Protein AF-A0A3D4D9L3-F1 (afdb_monomer_lite)

Structure (mmCIF, N/CA/C/O backbone):
data_AF-A0A3D4D9L3-F1
#
_entry.id   AF-A0A3D4D9L3-F1
#
loop_
_atom_site.group_PDB
_atom_site.id
_atom_site.type_symbol
_atom_site.label_atom_id
_atom_site.label_alt_id
_atom_site.label_comp_id
_atom_site.label_asym_id
_atom_site.label_entity_id
_atom_site.label_seq_id
_atom_site.pdbx_PDB_ins_code
_atom_site.Cartn_x
_atom_site.Cartn_y
_atom_site.Cartn_z
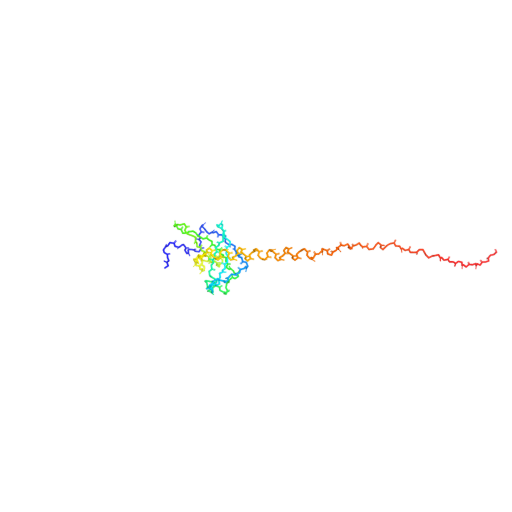_atom_site.occupancy
_atom_site.B_iso_or_equiv
_atom_site.auth_seq_id
_atom_site.auth_comp_id
_atom_site.auth_asym_id
_atom_site.auth_atom_id
_atom_site.pdbx_PDB_model_num
ATOM 1 N N . MET A 1 1 ? 1.199 2.326 -21.336 1.00 61.12 1 MET A N 1
ATOM 2 C CA . MET A 1 1 ? 1.773 2.372 -19.973 1.00 61.12 1 MET A CA 1
ATOM 3 C C . MET A 1 1 ? 2.193 3.814 -19.703 1.00 61.12 1 MET A C 1
ATOM 5 O O . MET A 1 1 ? 2.593 4.447 -20.673 1.00 61.12 1 MET A O 1
ATOM 9 N N . PRO A 1 2 ? 2.052 4.376 -18.490 1.00 70.88 2 PRO A N 1
ATOM 10 C CA . PRO A 1 2 ? 2.445 5.765 -18.248 1.00 70.88 2 PRO A CA 1
ATOM 11 C C . PRO A 1 2 ? 3.942 5.957 -18.524 1.00 70.88 2 PRO A C 1
ATOM 13 O O . PRO A 1 2 ? 4.756 5.211 -17.988 1.00 70.88 2 PRO A O 1
ATOM 16 N N . GLU A 1 3 ? 4.303 6.945 -19.345 1.00 73.69 3 GLU A N 1
ATOM 17 C CA . GLU A 1 3 ? 5.682 7.140 -19.840 1.00 73.69 3 GLU A CA 1
ATOM 18 C C . GLU A 1 3 ? 6.700 7.486 -18.740 1.00 73.69 3 GLU A C 1
ATOM 20 O O . GLU A 1 3 ? 7.902 7.374 -18.940 1.00 73.69 3 GLU A O 1
ATOM 25 N N . HIS A 1 4 ? 6.226 7.897 -17.564 1.00 82.50 4 HIS A N 1
ATOM 26 C CA . HIS A 1 4 ? 7.054 8.367 -16.453 1.00 82.50 4 HIS A CA 1
ATOM 27 C C . HIS A 1 4 ? 7.333 7.299 -15.381 1.00 82.50 4 HIS A C 1
ATOM 29 O O . HIS A 1 4 ? 7.984 7.600 -14.378 1.00 82.50 4 HIS A O 1
ATOM 35 N N . LEU A 1 5 ? 6.826 6.073 -15.551 1.00 88.69 5 LEU A N 1
ATOM 36 C CA . LEU A 1 5 ? 7.046 4.973 -14.609 1.00 88.69 5 LEU A CA 1
ATOM 37 C C . LEU A 1 5 ? 8.195 4.084 -15.084 1.00 88.69 5 LEU A C 1
ATOM 39 O O . LEU A 1 5 ? 8.175 3.584 -16.207 1.00 88.69 5 LEU A O 1
ATOM 43 N N . ASN A 1 6 ? 9.168 3.847 -14.202 1.00 89.25 6 ASN A N 1
ATOM 44 C CA . ASN A 1 6 ? 10.215 2.863 -14.451 1.00 89.25 6 ASN A CA 1
ATOM 45 C C . ASN A 1 6 ? 9.670 1.461 -14.132 1.00 89.25 6 ASN A C 1
ATOM 47 O O . ASN A 1 6 ? 9.357 1.163 -12.976 1.00 89.25 6 ASN A O 1
ATOM 51 N N . VAL A 1 7 ? 9.591 0.606 -15.153 1.00 89.50 7 VAL A N 1
ATOM 52 C CA . VAL A 1 7 ? 9.143 -0.796 -15.054 1.00 89.50 7 VAL A CA 1
ATOM 53 C C . VAL A 1 7 ? 10.263 -1.813 -15.204 1.00 89.50 7 VAL A C 1
ATOM 55 O O . VAL A 1 7 ? 9.999 -3.007 -15.252 1.00 89.50 7 VAL A O 1
ATOM 58 N N . GLU A 1 8 ? 11.511 -1.360 -15.257 1.00 92.50 8 GLU A N 1
ATOM 59 C CA . GLU A 1 8 ? 12.664 -2.246 -15.296 1.00 92.50 8 GLU A CA 1
ATOM 60 C C . GLU A 1 8 ? 12.712 -3.118 -14.036 1.00 92.50 8 GLU A C 1
ATOM 62 O O . GLU A 1 8 ? 12.367 -2.691 -12.921 1.00 92.50 8 GLU A O 1
ATOM 67 N N . ASP A 1 9 ? 13.169 -4.353 -14.219 1.00 94.50 9 ASP A N 1
ATOM 68 C CA . ASP A 1 9 ? 13.370 -5.333 -13.152 1.00 94.50 9 ASP A CA 1
ATOM 69 C C . ASP A 1 9 ? 14.376 -4.836 -12.111 1.00 94.50 9 ASP A C 1
ATOM 71 O O . ASP A 1 9 ? 14.201 -5.036 -10.911 1.00 94.50 9 ASP A O 1
ATOM 75 N N . VAL A 1 10 ? 15.387 -4.080 -12.541 1.00 90.25 10 VAL A N 1
ATOM 76 C CA . VAL A 1 10 ? 16.417 -3.511 -11.669 1.00 90.25 10 VAL A CA 1
ATOM 77 C C . VAL A 1 10 ? 16.345 -1.993 -11.730 1.00 90.25 10 VAL A C 1
ATOM 79 O O . VAL A 1 10 ? 16.542 -1.411 -12.789 1.00 90.25 10 VAL A O 1
ATOM 82 N N . ALA A 1 11 ? 16.113 -1.338 -10.591 1.00 90.81 11 ALA A N 1
ATOM 83 C CA . ALA A 1 11 ? 16.217 0.112 -10.491 1.00 90.81 11 ALA A CA 1
ATOM 84 C C . ALA A 1 11 ? 17.075 0.504 -9.289 1.00 90.81 11 ALA A C 1
ATOM 86 O O . ALA A 1 11 ? 16.824 0.090 -8.160 1.00 90.81 11 ALA A O 1
ATOM 87 N N . ALA A 1 12 ? 18.056 1.380 -9.511 1.00 88.25 12 ALA A N 1
ATOM 88 C CA . ALA A 1 12 ? 18.922 1.885 -8.442 1.00 88.25 12 ALA A CA 1
ATOM 89 C C . ALA A 1 12 ? 18.155 2.661 -7.350 1.00 88.25 12 ALA A C 1
ATOM 91 O O . ALA A 1 12 ? 18.660 2.843 -6.246 1.00 88.25 12 ALA A O 1
ATOM 92 N N . CYS A 1 13 ? 16.942 3.130 -7.656 1.00 89.06 13 CYS A N 1
ATOM 93 C CA . CYS A 1 13 ? 16.082 3.858 -6.729 1.00 89.06 13 CYS A CA 1
ATOM 94 C C . CYS A 1 13 ? 15.115 2.966 -5.933 1.00 89.06 13 CYS A C 1
ATOM 96 O O . CYS A 1 13 ? 14.267 3.512 -5.227 1.00 89.06 13 CYS A O 1
ATOM 98 N N . ASP A 1 14 ? 15.225 1.637 -6.036 1.00 94.44 14 ASP A N 1
ATOM 99 C CA . ASP A 1 14 ? 14.402 0.701 -5.270 1.00 94.44 14 ASP A CA 1
ATOM 100 C C . ASP A 1 14 ? 14.644 0.853 -3.764 1.00 94.44 14 ASP A C 1
ATOM 102 O O . ASP A 1 14 ? 15.736 0.603 -3.252 1.00 94.44 14 ASP A O 1
ATOM 106 N N . LYS A 1 15 ? 13.596 1.239 -3.034 1.00 95.75 15 LYS A N 1
ATOM 107 C CA . LYS A 1 15 ? 13.613 1.329 -1.571 1.00 95.75 15 LYS A CA 1
ATOM 108 C C . LYS A 1 15 ? 12.699 0.259 -1.005 1.00 95.75 15 LYS A C 1
ATOM 110 O O . LYS A 1 15 ? 11.503 0.304 -1.258 1.00 95.75 15 LYS A O 1
ATOM 115 N N . LEU A 1 16 ? 13.240 -0.697 -0.253 1.00 95.75 16 LEU A N 1
ATOM 116 C CA . LEU A 1 16 ? 12.435 -1.772 0.332 1.00 95.75 16 LEU A CA 1
ATOM 117 C C . LEU A 1 16 ? 11.346 -1.201 1.252 1.00 95.75 16 LEU A C 1
ATOM 119 O O . LEU A 1 16 ? 11.607 -0.332 2.086 1.00 95.75 16 LEU A O 1
ATOM 123 N N . VAL A 1 17 ? 10.138 -1.728 1.111 1.00 96.94 17 VAL A N 1
ATOM 124 C CA . VAL A 1 17 ? 8.947 -1.335 1.861 1.00 96.94 17 VAL A CA 1
ATOM 125 C C . VAL A 1 17 ? 8.531 -2.492 2.755 1.00 96.94 17 VAL A C 1
ATOM 127 O O . VAL A 1 17 ? 8.576 -3.650 2.346 1.00 96.94 17 VAL A O 1
ATOM 130 N N . ARG A 1 18 ? 8.129 -2.186 3.991 1.00 95.94 18 ARG A N 1
ATOM 131 C CA . ARG A 1 18 ? 7.637 -3.208 4.924 1.00 95.94 18 ARG A CA 1
ATOM 132 C C . ARG A 1 18 ? 6.123 -3.241 4.936 1.00 95.94 18 ARG A C 1
ATOM 134 O O . ARG A 1 18 ? 5.469 -2.203 4.876 1.00 95.94 18 ARG A O 1
ATOM 141 N N . GLU A 1 19 ? 5.573 -4.430 5.070 1.00 94.44 19 GLU A N 1
ATOM 142 C CA . GLU A 1 19 ? 4.135 -4.627 5.169 1.00 94.44 19 GLU A CA 1
ATOM 143 C C . GLU A 1 19 ? 3.667 -4.514 6.617 1.00 94.44 19 GLU A C 1
ATOM 145 O O . GLU A 1 19 ? 4.396 -4.841 7.554 1.00 94.44 19 GLU A O 1
ATOM 150 N N . TYR A 1 20 ? 2.434 -4.045 6.788 1.00 94.25 20 TYR A N 1
ATOM 151 C CA . TYR A 1 20 ? 1.693 -4.258 8.023 1.00 94.25 20 TYR A CA 1
ATOM 152 C C . TYR A 1 20 ? 0.874 -5.542 7.893 1.00 94.25 20 TYR A C 1
ATOM 154 O O . TYR A 1 20 ? 0.343 -5.840 6.823 1.00 94.25 20 TYR A O 1
ATOM 162 N N . GLU A 1 21 ? 0.720 -6.265 9.000 1.00 91.81 21 GLU A N 1
ATOM 163 C CA . GLU A 1 21 ? -0.177 -7.425 9.077 1.00 91.81 21 GLU A CA 1
ATOM 164 C C . GLU A 1 21 ? -1.652 -7.001 8.971 1.00 91.81 21 GLU A C 1
ATOM 166 O O . GLU A 1 21 ? -2.497 -7.724 8.444 1.00 91.81 21 GLU A O 1
ATOM 171 N N . THR A 1 22 ? -1.971 -5.790 9.435 1.00 92.50 22 THR A N 1
ATOM 172 C CA . THR A 1 22 ? -3.327 -5.244 9.410 1.00 92.50 22 THR A CA 1
ATOM 173 C C . THR A 1 22 ? -3.754 -4.851 7.998 1.00 92.50 22 THR A C 1
ATOM 175 O O . THR A 1 22 ? -3.006 -4.221 7.253 1.00 92.50 22 THR A O 1
ATOM 178 N N . THR A 1 23 ? -5.014 -5.121 7.658 1.00 94.12 23 THR A N 1
ATOM 179 C CA . THR A 1 23 ? -5.681 -4.541 6.483 1.00 94.12 23 THR A CA 1
ATOM 180 C C . THR A 1 23 ? -6.927 -3.781 6.913 1.00 94.12 23 THR A C 1
ATOM 182 O O . THR A 1 23 ? -7.555 -4.118 7.915 1.00 94.12 23 THR A O 1
ATOM 185 N N . PHE A 1 24 ? -7.283 -2.746 6.157 1.00 95.00 24 PHE A N 1
ATOM 186 C CA . PHE A 1 24 ? -8.422 -1.881 6.452 1.00 95.00 24 PHE A CA 1
ATOM 187 C C . PHE A 1 24 ? -9.460 -1.970 5.342 1.00 95.00 24 PHE A C 1
ATOM 189 O O . PHE A 1 24 ? -9.115 -2.152 4.176 1.00 95.00 24 PHE A O 1
ATOM 196 N N . ILE A 1 25 ? -10.733 -1.813 5.688 1.00 94.56 25 ILE A N 1
ATOM 197 C CA . ILE A 1 25 ? -11.805 -1.638 4.710 1.00 94.56 25 ILE A CA 1
ATOM 198 C C . ILE A 1 25 ? -12.325 -0.214 4.863 1.00 94.56 25 ILE A C 1
ATOM 200 O O . ILE A 1 25 ? -12.808 0.152 5.929 1.00 94.56 25 ILE A O 1
ATOM 204 N N . ASN A 1 26 ? -12.228 0.584 3.803 1.00 90.75 26 ASN A N 1
ATOM 205 C CA . ASN A 1 26 ? -12.725 1.957 3.777 1.00 90.75 26 ASN A CA 1
ATOM 206 C C . ASN A 1 26 ? -13.553 2.181 2.510 1.00 90.75 26 ASN A C 1
ATOM 208 O O . ASN A 1 26 ? -13.062 1.956 1.404 1.00 90.75 26 ASN A O 1
ATOM 212 N N . GLY A 1 27 ? -14.818 2.580 2.662 1.00 88.38 27 GLY A N 1
ATOM 213 C CA . GLY A 1 27 ? -15.724 2.784 1.526 1.00 88.38 27 GLY A CA 1
ATOM 214 C C . GLY A 1 27 ? -15.881 1.542 0.637 1.00 88.38 27 GLY A C 1
ATOM 215 O O . GLY A 1 27 ? -15.994 1.668 -0.578 1.00 88.38 27 GLY A O 1
ATOM 216 N N . GLY A 1 28 ? -15.807 0.341 1.223 1.00 92.62 28 GLY A N 1
ATOM 217 C CA . GLY A 1 28 ? -15.842 -0.936 0.496 1.00 92.62 28 GLY A CA 1
ATOM 218 C C . GLY A 1 28 ? -14.519 -1.347 -0.165 1.00 92.62 28 GLY A C 1
ATOM 219 O O . GLY A 1 28 ? -14.427 -2.443 -0.713 1.00 92.62 28 GLY A O 1
ATOM 220 N N . LEU A 1 29 ? -13.473 -0.519 -0.094 1.00 94.81 29 LEU A N 1
ATOM 221 C CA . LEU A 1 29 ? -12.149 -0.842 -0.621 1.00 94.81 29 LEU A CA 1
ATOM 222 C C . LEU A 1 29 ? -11.287 -1.487 0.462 1.00 94.81 29 LEU A C 1
ATOM 224 O O . LEU A 1 29 ? -11.076 -0.895 1.521 1.00 94.81 29 LEU A O 1
ATOM 228 N N . ARG A 1 30 ? -10.739 -2.673 0.176 1.00 96.31 30 ARG A N 1
ATOM 229 C CA . ARG A 1 30 ? -9.712 -3.296 1.018 1.00 96.31 30 ARG A CA 1
ATOM 230 C C . ARG A 1 30 ? -8.356 -2.647 0.737 1.00 96.31 30 ARG A C 1
ATOM 232 O O . ARG A 1 30 ? -7.844 -2.718 -0.383 1.00 96.31 30 ARG A O 1
ATOM 239 N N . LEU A 1 31 ? -7.799 -2.010 1.757 1.00 96.81 31 LEU A N 1
ATOM 240 C CA . LEU A 1 31 ? -6.541 -1.281 1.729 1.00 96.81 31 LEU A CA 1
ATOM 241 C C . LEU A 1 31 ? -5.494 -2.018 2.568 1.00 96.81 31 LEU A C 1
ATOM 243 O O . LEU A 1 31 ? -5.739 -2.371 3.724 1.00 96.81 31 LEU A O 1
ATOM 247 N N . LYS A 1 32 ? -4.312 -2.210 1.988 1.00 96.62 32 LYS A N 1
ATOM 248 C CA . LYS A 1 32 ? -3.130 -2.740 2.662 1.00 96.62 32 LYS A CA 1
ATOM 249 C C . LYS A 1 32 ? -2.165 -1.586 2.954 1.00 96.62 32 LYS A C 1
ATOM 251 O O . LYS A 1 32 ? -1.737 -0.928 2.001 1.00 96.62 32 LYS A O 1
ATOM 256 N N . PRO A 1 33 ? -1.857 -1.296 4.228 1.00 97.25 33 PRO A N 1
ATOM 257 C CA . PRO A 1 33 ? -0.852 -0.313 4.583 1.00 97.25 33 PRO A CA 1
ATOM 258 C C . PRO A 1 33 ? 0.543 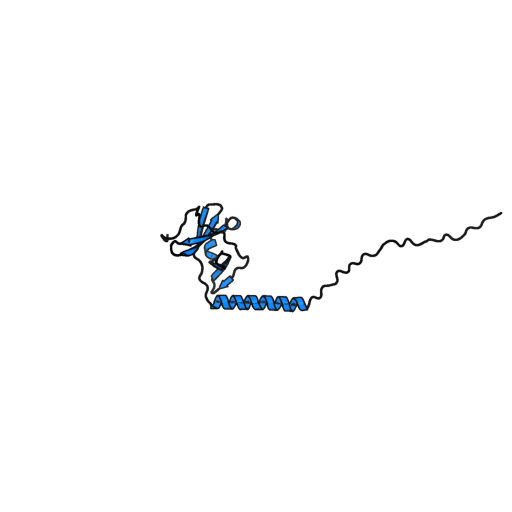-0.886 4.371 1.00 97.25 33 PRO A C 1
ATOM 260 O O . PRO A 1 33 ? 0.817 -2.059 4.628 1.00 97.25 33 PRO A O 1
ATOM 263 N N . LEU A 1 34 ? 1.436 -0.005 3.960 1.00 97.31 34 LEU A N 1
ATOM 264 C CA . LEU A 1 34 ? 2.833 -0.261 3.696 1.00 97.31 34 LEU A CA 1
ATOM 265 C C . LEU A 1 34 ? 3.660 0.822 4.388 1.00 97.31 34 LEU A C 1
ATOM 267 O O . LEU A 1 34 ? 3.385 2.014 4.239 1.00 97.31 34 LEU A O 1
ATOM 271 N N . LYS A 1 35 ? 4.675 0.416 5.148 1.00 96.88 35 LYS A N 1
ATOM 272 C CA . LYS A 1 35 ? 5.626 1.317 5.795 1.00 96.88 35 LYS A CA 1
ATOM 273 C C . LYS A 1 35 ? 6.726 1.674 4.806 1.00 96.88 35 LYS A C 1
ATOM 275 O O . LYS A 1 35 ? 7.559 0.828 4.469 1.00 96.88 35 LYS A O 1
ATOM 280 N N . THR A 1 36 ? 6.733 2.927 4.375 1.00 95.00 36 THR A N 1
ATOM 281 C CA . THR A 1 36 ? 7.774 3.493 3.515 1.00 95.00 36 THR A CA 1
ATOM 282 C C . THR A 1 36 ? 8.695 4.399 4.329 1.00 95.00 36 THR A C 1
ATOM 284 O O . THR A 1 36 ? 8.470 4.648 5.517 1.00 95.00 36 THR A O 1
ATOM 287 N N . ASN A 1 37 ? 9.746 4.921 3.697 1.00 89.56 37 ASN A N 1
ATOM 288 C CA . ASN A 1 37 ? 10.650 5.866 4.357 1.00 89.56 37 ASN A CA 1
ATOM 289 C C . ASN A 1 37 ? 9.978 7.218 4.656 1.00 89.56 37 ASN A C 1
ATOM 291 O O . ASN A 1 37 ? 10.443 7.949 5.524 1.00 89.56 37 ASN A O 1
ATOM 295 N N . ASN A 1 38 ? 8.875 7.529 3.969 1.00 88.25 38 ASN A N 1
ATOM 296 C CA . ASN A 1 38 ? 8.133 8.782 4.114 1.00 88.25 38 ASN A CA 1
ATOM 297 C C . ASN A 1 38 ? 6.872 8.638 4.988 1.00 88.25 38 ASN A C 1
ATOM 299 O O . ASN A 1 38 ? 6.035 9.537 5.011 1.00 88.25 38 ASN A O 1
ATOM 303 N N . GLY A 1 39 ? 6.715 7.512 5.691 1.00 92.94 39 GLY A N 1
ATOM 304 C CA . GLY A 1 39 ? 5.568 7.241 6.555 1.00 92.94 39 GLY A CA 1
ATOM 305 C C . GLY A 1 39 ? 4.795 6.007 6.110 1.00 92.94 39 GLY A C 1
ATOM 306 O O . GLY A 1 39 ? 5.366 4.925 5.972 1.00 92.94 39 GLY A O 1
ATOM 307 N N . VAL A 1 40 ? 3.482 6.154 5.930 1.00 95.00 40 VAL A N 1
ATOM 308 C CA . VAL A 1 40 ? 2.605 5.055 5.517 1.00 95.00 40 VAL A CA 1
ATOM 309 C C . VAL A 1 40 ? 2.012 5.338 4.142 1.00 95.00 40 VAL A C 1
ATOM 311 O O . VAL A 1 40 ? 1.563 6.444 3.853 1.00 95.00 40 VAL A O 1
ATOM 314 N N . THR A 1 41 ? 1.997 4.322 3.292 1.00 95.94 41 THR A N 1
ATOM 315 C CA . THR A 1 41 ? 1.308 4.322 2.001 1.00 95.94 41 THR A CA 1
ATOM 316 C C . THR A 1 41 ? 0.263 3.223 2.012 1.00 95.94 41 THR A C 1
ATOM 318 O O . THR A 1 41 ? 0.503 2.148 2.548 1.00 95.94 41 THR A O 1
ATOM 321 N N . PHE A 1 42 ? -0.896 3.462 1.409 1.00 96.94 42 PHE A N 1
ATOM 322 C CA . PHE A 1 42 ? -1.915 2.432 1.241 1.00 96.94 42 PHE A CA 1
ATOM 323 C C . PHE A 1 42 ? -1.947 1.969 -0.207 1.00 96.94 42 PHE A C 1
ATOM 325 O O . PHE A 1 42 ? -1.877 2.784 -1.123 1.00 96.94 42 PHE A O 1
ATOM 332 N N . ILE A 1 43 ? -2.107 0.670 -0.423 1.00 97.06 43 ILE A N 1
ATOM 333 C CA . ILE A 1 43 ? -2.416 0.103 -1.737 1.00 97.06 43 ILE A CA 1
ATOM 334 C C . ILE A 1 43 ? -3.737 -0.654 -1.668 1.00 97.06 43 ILE A C 1
ATOM 336 O O . ILE A 1 43 ? -4.121 -1.166 -0.617 1.00 97.06 43 ILE A O 1
ATOM 340 N N . ARG A 1 44 ? -4.456 -0.742 -2.788 1.00 96.56 44 ARG A N 1
ATOM 341 C CA . ARG A 1 44 ? -5.664 -1.573 -2.849 1.00 96.56 44 ARG A CA 1
ATOM 342 C C . ARG A 1 44 ? -5.251 -3.035 -2.953 1.00 96.56 44 ARG A C 1
ATOM 344 O O . ARG A 1 44 ? -4.531 -3.388 -3.882 1.00 96.56 44 ARG A O 1
ATOM 351 N N . SER A 1 45 ? -5.753 -3.887 -2.062 1.00 94.88 45 SER A N 1
ATOM 352 C CA . SER A 1 45 ? -5.430 -5.323 -2.073 1.00 94.88 45 SER A CA 1
ATOM 353 C C . SER A 1 45 ? -5.831 -6.006 -3.381 1.00 94.88 45 SER A C 1
ATOM 355 O O . SER A 1 45 ? -5.166 -6.944 -3.793 1.00 94.88 45 SER A O 1
ATOM 357 N N . LEU A 1 46 ? -6.856 -5.494 -4.075 1.00 95.06 46 LEU A N 1
ATOM 358 C CA . LEU A 1 46 ? -7.277 -5.989 -5.391 1.00 95.06 46 LEU A CA 1
ATOM 359 C C . LEU A 1 46 ? -6.123 -6.038 -6.408 1.00 95.06 46 LEU A C 1
ATOM 361 O O . LEU A 1 46 ? -6.086 -6.930 -7.249 1.00 95.06 46 LEU A O 1
ATOM 365 N N . TYR A 1 47 ? -5.170 -5.107 -6.326 1.00 94.56 47 TYR A N 1
ATOM 366 C CA . TYR A 1 47 ? -4.025 -5.064 -7.238 1.00 94.56 47 TYR A CA 1
ATOM 367 C C . TYR A 1 47 ? -3.033 -6.212 -7.040 1.00 94.56 47 TYR A C 1
ATOM 369 O O . TYR A 1 47 ? -2.177 -6.417 -7.893 1.00 94.56 47 TYR A O 1
ATOM 377 N N . LEU A 1 48 ? -3.149 -6.946 -5.934 1.00 94.00 48 LEU A N 1
ATOM 378 C CA . LEU A 1 48 ? -2.318 -8.106 -5.634 1.00 94.00 48 LEU A CA 1
ATOM 379 C C . LEU A 1 48 ? -2.946 -9.415 -6.120 1.00 94.00 48 LEU A C 1
ATOM 381 O O . LEU A 1 48 ? -2.260 -10.427 -6.110 1.00 94.00 48 LEU A O 1
ATOM 385 N N . SER A 1 49 ? -4.204 -9.396 -6.584 1.00 94.50 49 SER A N 1
ATOM 386 C CA . SER A 1 49 ? -4.884 -10.603 -7.080 1.00 94.50 49 SER A CA 1
ATOM 387 C C . SER A 1 49 ? -4.124 -11.351 -8.186 1.00 94.50 49 SER A C 1
ATOM 389 O O . SER A 1 49 ? -4.073 -12.575 -8.128 1.00 94.50 49 SER A O 1
ATOM 391 N N . PRO A 1 50 ? -3.431 -10.692 -9.143 1.00 93.62 50 PRO A N 1
ATOM 392 C CA . PRO A 1 50 ? -2.656 -11.423 -10.150 1.00 93.62 50 PRO A CA 1
ATOM 393 C C . PRO A 1 50 ? -1.408 -12.122 -9.591 1.00 93.62 50 PRO A C 1
ATOM 395 O O . PRO A 1 50 ? -0.757 -12.864 -10.317 1.00 93.62 50 PRO A O 1
ATOM 398 N N . LEU A 1 51 ? -1.034 -11.838 -8.341 1.00 94.06 51 LEU A N 1
ATOM 399 C CA . LEU A 1 51 ? 0.159 -12.365 -7.682 1.00 94.06 51 LEU A CA 1
ATOM 400 C C . LEU A 1 51 ? -0.182 -13.414 -6.618 1.00 94.06 51 LEU A C 1
ATOM 402 O O . LEU A 1 51 ? 0.718 -13.809 -5.888 1.00 94.06 51 LEU A O 1
ATOM 406 N N . GLU A 1 52 ? -1.444 -13.844 -6.499 1.00 93.69 52 GLU A N 1
ATOM 407 C CA . GLU A 1 52 ? -1.908 -14.750 -5.434 1.00 93.69 52 GLU A CA 1
ATOM 408 C C . GLU A 1 52 ? -1.058 -16.023 -5.321 1.00 93.69 52 GLU A C 1
ATOM 410 O O . GLU A 1 52 ? -0.648 -16.376 -4.219 1.00 93.69 52 GLU A O 1
ATOM 415 N N . ASP A 1 53 ? -0.694 -16.638 -6.449 1.00 93.19 53 ASP A N 1
ATOM 416 C CA . ASP A 1 53 ? 0.101 -17.87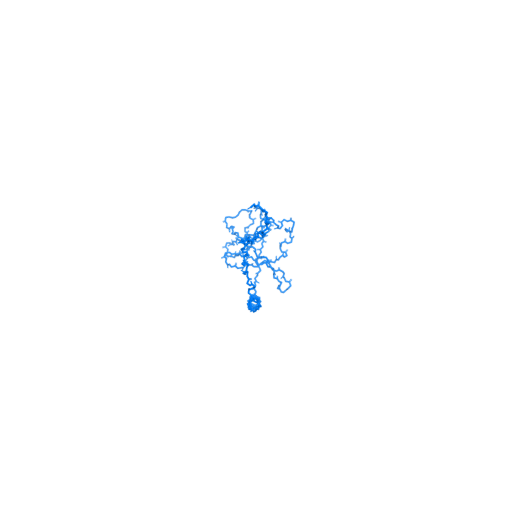5 -6.478 1.00 93.19 53 ASP A CA 1
ATOM 417 C C . ASP A 1 53 ? 1.555 -17.697 -6.007 1.00 93.19 53 ASP A C 1
ATOM 419 O O . ASP A 1 53 ? 2.232 -18.668 -5.670 1.00 93.19 53 ASP A O 1
ATOM 423 N N . VAL A 1 54 ? 2.065 -16.463 -6.011 1.00 93.12 54 VAL A N 1
ATOM 424 C CA . VAL A 1 54 ? 3.468 -16.139 -5.701 1.00 93.12 54 VAL A CA 1
ATOM 425 C C . VAL A 1 54 ? 3.598 -15.123 -4.570 1.00 93.12 54 VAL A C 1
ATOM 427 O O . VAL A 1 54 ? 4.693 -14.617 -4.328 1.00 93.12 54 VAL A O 1
ATOM 430 N N . ILE A 1 55 ? 2.500 -14.809 -3.876 1.00 91.56 55 ILE A N 1
ATOM 431 C CA . ILE A 1 55 ? 2.413 -13.659 -2.971 1.00 91.56 55 ILE A CA 1
ATOM 432 C C . ILE A 1 55 ? 3.413 -13.746 -1.814 1.00 91.56 55 ILE A C 1
ATOM 434 O O . ILE A 1 55 ? 3.980 -12.730 -1.426 1.00 91.56 55 ILE A O 1
ATOM 438 N N . ASP A 1 56 ? 3.711 -14.956 -1.339 1.00 91.25 56 ASP A N 1
ATOM 439 C CA . ASP A 1 56 ? 4.670 -15.205 -0.254 1.00 91.25 56 ASP A CA 1
ATOM 440 C C . ASP A 1 56 ? 6.127 -14.922 -0.661 1.00 91.25 56 ASP A C 1
ATOM 442 O O . ASP A 1 56 ? 6.999 -14.732 0.185 1.00 91.25 56 ASP A O 1
ATOM 446 N N . MET A 1 57 ? 6.405 -14.887 -1.967 1.00 92.94 57 MET A N 1
ATOM 447 C CA . MET A 1 57 ? 7.719 -14.564 -2.530 1.00 92.94 57 MET A CA 1
ATOM 448 C C . MET A 1 57 ? 7.818 -13.096 -2.961 1.00 92.94 57 MET A C 1
ATOM 450 O O . MET A 1 57 ? 8.880 -12.659 -3.420 1.00 92.94 57 MET A O 1
ATOM 454 N N . VAL A 1 58 ? 6.719 -12.340 -2.862 1.00 95.06 58 VAL A N 1
ATOM 455 C CA . VAL A 1 58 ? 6.658 -10.952 -3.310 1.00 95.06 58 VAL A CA 1
ATOM 456 C C . VAL A 1 58 ? 7.252 -10.025 -2.258 1.00 95.06 58 VAL A C 1
ATOM 458 O O . VAL A 1 58 ? 6.919 -10.079 -1.080 1.00 95.06 58 VAL A O 1
ATOM 461 N N . GLN A 1 59 ? 8.105 -9.113 -2.712 1.00 96.00 59 GLN A N 1
ATOM 462 C CA . GLN A 1 59 ? 8.606 -7.995 -1.923 1.00 96.00 59 GLN A CA 1
ATOM 463 C C . GLN A 1 59 ? 8.149 -6.674 -2.536 1.00 96.00 59 GLN A C 1
ATOM 465 O O . GLN A 1 59 ? 8.124 -6.507 -3.759 1.00 96.00 59 GLN A O 1
ATOM 470 N N . PHE A 1 60 ? 7.802 -5.715 -1.680 1.00 96.81 60 PHE A N 1
ATOM 471 C CA . PHE A 1 60 ? 7.391 -4.383 -2.106 1.00 96.81 60 PHE A CA 1
ATOM 472 C C . PHE A 1 60 ? 8.556 -3.401 -2.057 1.00 96.81 60 PHE A C 1
ATOM 474 O O . PHE A 1 60 ? 9.317 -3.351 -1.090 1.00 96.81 60 PHE A O 1
ATOM 481 N N . TYR A 1 61 ? 8.645 -2.563 -3.082 1.00 96.81 61 TYR A N 1
ATOM 482 C CA . TYR A 1 61 ? 9.613 -1.480 -3.174 1.00 96.81 61 TYR A CA 1
ATOM 483 C C . TYR A 1 61 ? 8.905 -0.168 -3.494 1.00 96.81 61 TYR A C 1
ATOM 485 O O . TYR A 1 61 ? 7.961 -0.135 -4.277 1.00 96.81 61 TYR A O 1
ATOM 493 N N . GLU A 1 62 ? 9.365 0.925 -2.903 1.00 96.69 62 GLU A N 1
ATOM 494 C CA . GLU A 1 62 ? 8.972 2.283 -3.250 1.00 96.69 62 GLU A CA 1
ATOM 495 C C . GLU A 1 62 ? 9.964 2.821 -4.281 1.00 96.69 62 GLU A C 1
ATOM 497 O O . GLU A 1 62 ? 11.179 2.811 -4.065 1.00 96.69 62 GLU A O 1
ATOM 502 N N . ARG A 1 63 ? 9.430 3.326 -5.392 1.00 95.31 63 ARG A N 1
ATOM 503 C CA . ARG A 1 63 ? 10.167 4.097 -6.393 1.00 95.31 63 ARG A CA 1
ATOM 504 C C . ARG A 1 63 ? 9.611 5.510 -6.454 1.00 95.31 63 ARG A C 1
ATOM 506 O O . ARG A 1 63 ? 8.474 5.780 -6.069 1.00 95.31 63 ARG A O 1
ATOM 513 N N . THR A 1 64 ? 10.421 6.421 -6.974 1.00 92.88 64 THR A N 1
ATOM 514 C CA . THR A 1 64 ? 10.033 7.816 -7.188 1.00 92.88 64 THR A CA 1
ATOM 515 C C . THR A 1 64 ? 10.062 8.114 -8.680 1.00 92.88 64 THR A C 1
ATOM 517 O O . THR A 1 64 ? 11.013 7.765 -9.378 1.00 92.88 64 THR A O 1
ATOM 520 N N . THR A 1 65 ? 8.993 8.722 -9.179 1.00 90.62 65 THR A N 1
ATOM 521 C CA . THR A 1 65 ? 8.915 9.255 -10.542 1.00 90.62 65 THR A CA 1
ATOM 522 C C . THR A 1 65 ? 9.867 10.442 -10.701 1.00 90.62 65 THR A C 1
ATOM 524 O O . THR A 1 65 ? 10.177 11.110 -9.711 1.00 90.62 65 THR A O 1
ATOM 527 N N . PRO A 1 66 ? 10.290 10.785 -11.929 1.00 88.81 66 PRO A N 1
ATOM 528 C CA . PRO A 1 66 ? 11.073 11.997 -12.168 1.00 88.81 66 PRO A CA 1
ATOM 529 C C . PRO A 1 66 ? 10.392 13.283 -11.667 1.00 88.81 66 PRO A C 1
ATOM 531 O O . PRO A 1 66 ? 11.075 14.242 -11.328 1.00 88.81 66 PRO A O 1
ATOM 534 N N . GLN A 1 67 ? 9.054 13.303 -11.581 1.00 87.50 67 GLN A N 1
ATOM 535 C CA . GLN A 1 67 ? 8.284 14.432 -11.046 1.00 87.50 67 GLN A CA 1
ATOM 536 C C . GLN A 1 67 ? 8.165 14.437 -9.508 1.00 87.50 67 GLN A C 1
ATOM 538 O O . GLN A 1 67 ? 7.508 15.311 -8.950 1.00 87.50 67 GLN A O 1
ATOM 543 N N . GLY A 1 68 ? 8.768 13.470 -8.809 1.00 88.25 68 GLY A N 1
ATOM 544 C CA . GLY A 1 68 ? 8.791 13.401 -7.344 1.00 88.25 68 GLY A CA 1
ATOM 545 C C . GLY A 1 68 ? 7.644 12.615 -6.698 1.00 88.25 68 GLY A C 1
ATOM 546 O O . GLY A 1 68 ? 7.671 12.396 -5.490 1.00 88.25 68 GLY A O 1
ATOM 547 N N . GLY A 1 69 ? 6.659 12.139 -7.465 1.00 89.81 69 GLY A N 1
ATOM 548 C CA . GLY A 1 69 ? 5.601 11.261 -6.948 1.00 89.81 69 GLY A CA 1
ATOM 549 C C . GLY A 1 69 ? 6.118 9.849 -6.660 1.00 89.81 69 GLY A C 1
ATOM 550 O O . GLY A 1 69 ? 6.902 9.323 -7.453 1.00 89.81 69 GLY A O 1
ATOM 551 N N . SER A 1 70 ? 5.688 9.226 -5.561 1.00 92.62 70 SER A N 1
ATOM 552 C CA . SER A 1 70 ? 6.048 7.844 -5.230 1.00 92.62 70 SER A CA 1
ATOM 553 C C . SER A 1 70 ? 5.046 6.828 -5.779 1.00 92.62 70 SER A C 1
ATOM 555 O O . SER A 1 70 ? 3.856 7.106 -5.938 1.00 92.62 70 SER A O 1
ATOM 557 N N . TYR A 1 71 ? 5.541 5.632 -6.078 1.00 95.00 71 TYR A N 1
ATOM 558 C CA . TYR A 1 71 ? 4.735 4.475 -6.447 1.00 95.00 71 TYR A CA 1
ATOM 559 C C . TYR A 1 71 ? 5.368 3.197 -5.910 1.00 95.00 71 TYR A C 1
ATOM 561 O O . TYR A 1 71 ? 6.549 3.174 -5.558 1.00 95.00 71 TYR A O 1
ATOM 569 N N . ILE A 1 72 ? 4.566 2.141 -5.829 1.00 96.69 72 ILE A N 1
ATOM 570 C CA . ILE A 1 72 ? 4.994 0.853 -5.299 1.00 96.69 72 ILE A CA 1
ATOM 571 C C . ILE A 1 72 ? 5.230 -0.115 -6.454 1.00 96.69 72 ILE A C 1
ATOM 573 O O . ILE A 1 72 ? 4.478 -0.141 -7.425 1.00 96.69 72 ILE A O 1
ATOM 577 N N . VAL A 1 73 ? 6.271 -0.924 -6.342 1.00 96.62 73 VAL A N 1
ATOM 578 C CA . VAL A 1 73 ? 6.555 -2.041 -7.234 1.00 96.62 73 VAL A CA 1
ATOM 579 C C . VAL A 1 73 ? 6.523 -3.318 -6.411 1.00 96.62 73 VAL A C 1
ATOM 581 O O . VAL A 1 73 ? 7.173 -3.401 -5.371 1.00 96.62 73 VAL A O 1
ATOM 584 N N . ALA A 1 74 ? 5.749 -4.298 -6.865 1.00 96.56 74 ALA A N 1
ATOM 585 C CA . ALA A 1 74 ? 5.762 -5.649 -6.326 1.00 96.56 74 ALA A CA 1
ATOM 586 C C . ALA A 1 74 ? 6.731 -6.485 -7.161 1.00 96.56 74 ALA A C 1
ATOM 588 O O . ALA A 1 74 ? 6.595 -6.545 -8.389 1.00 96.56 74 ALA A O 1
ATOM 589 N N . LYS A 1 75 ? 7.702 -7.118 -6.507 1.00 96.00 75 LYS A N 1
ATOM 590 C CA . LYS A 1 75 ? 8.706 -7.945 -7.170 1.00 96.00 75 LYS A CA 1
ATOM 591 C C . LYS A 1 75 ? 8.686 -9.372 -6.672 1.00 96.00 75 LYS A C 1
ATOM 593 O O . LYS A 1 75 ? 8.639 -9.580 -5.467 1.00 96.00 75 LYS A O 1
ATOM 598 N N . ALA A 1 76 ? 8.801 -10.325 -7.589 1.00 93.69 76 ALA A N 1
ATOM 599 C CA . ALA A 1 76 ? 9.053 -11.727 -7.274 1.00 93.69 76 ALA A CA 1
ATOM 600 C C . ALA A 1 76 ? 10.528 -12.028 -7.579 1.00 93.69 76 ALA A C 1
ATOM 602 O O . ALA A 1 76 ? 10.940 -12.108 -8.740 1.00 93.69 76 ALA A O 1
ATOM 603 N N . GLY A 1 77 ? 11.353 -12.112 -6.533 1.00 89.94 77 GLY A N 1
ATOM 604 C CA . GLY A 1 77 ? 12.810 -12.122 -6.685 1.00 89.94 77 GLY A CA 1
ATOM 605 C C . GLY A 1 77 ? 13.314 -10.822 -7.325 1.00 89.94 77 GLY A C 1
ATOM 606 O O . GLY A 1 77 ? 13.112 -9.738 -6.782 1.00 89.94 77 GLY A O 1
ATOM 607 N N . PHE A 1 78 ? 13.963 -10.920 -8.488 1.00 88.81 78 PHE A N 1
ATOM 608 C CA . PHE A 1 78 ? 14.482 -9.753 -9.214 1.00 88.81 78 PHE A CA 1
ATOM 609 C C . PHE A 1 78 ? 13.492 -9.155 -10.218 1.00 88.81 78 PHE A C 1
ATOM 611 O O . PHE A 1 78 ? 13.755 -8.073 -10.730 1.00 88.81 78 PHE A O 1
ATOM 618 N N . LEU A 1 79 ? 12.375 -9.831 -10.499 1.00 93.38 79 LEU A N 1
ATOM 619 C CA . LEU A 1 79 ? 11.449 -9.434 -11.557 1.00 93.38 79 LEU A CA 1
ATOM 620 C C . LEU A 1 79 ? 10.382 -8.478 -11.033 1.00 93.38 79 LEU A C 1
ATOM 622 O O . LEU A 1 79 ? 9.732 -8.753 -10.022 1.00 93.38 79 LEU A O 1
ATOM 626 N N . THR A 1 80 ? 10.163 -7.383 -11.754 1.00 94.56 80 THR A N 1
ATOM 627 C CA . THR A 1 80 ? 9.047 -6.468 -11.525 1.00 94.56 80 THR A CA 1
ATOM 628 C C . THR A 1 80 ? 7.760 -7.134 -12.003 1.00 94.56 80 THR A C 1
ATOM 630 O O . THR A 1 80 ? 7.477 -7.200 -13.195 1.00 94.56 80 THR A O 1
ATOM 633 N N . ALA A 1 81 ? 6.959 -7.627 -11.058 1.00 94.19 81 ALA A N 1
ATOM 634 C CA . ALA A 1 81 ? 5.717 -8.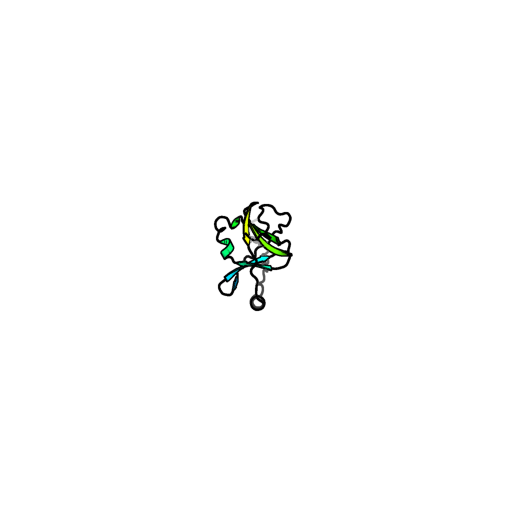331 -11.358 1.00 94.19 81 ALA A CA 1
ATOM 635 C C . ALA A 1 81 ? 4.541 -7.362 -11.544 1.00 94.19 81 ALA A C 1
ATOM 637 O O . ALA A 1 81 ? 3.677 -7.578 -12.392 1.00 94.19 81 ALA A O 1
ATOM 638 N N . VAL A 1 82 ? 4.498 -6.280 -10.758 1.00 94.31 82 VAL A N 1
ATOM 639 C CA . VAL A 1 82 ? 3.416 -5.294 -10.844 1.00 94.31 82 VAL A CA 1
ATOM 640 C C . VAL A 1 82 ? 3.873 -3.905 -10.408 1.00 94.31 82 VAL A C 1
ATOM 642 O O . VAL A 1 82 ? 4.669 -3.753 -9.482 1.00 94.31 82 VAL A O 1
ATOM 645 N N . VAL A 1 83 ? 3.306 -2.878 -11.045 1.00 95.06 83 VAL A N 1
ATOM 646 C CA . VAL A 1 83 ? 3.443 -1.477 -10.631 1.00 95.06 83 VAL A CA 1
ATOM 647 C C . VAL A 1 83 ? 2.114 -0.977 -10.077 1.00 95.06 83 VAL A C 1
ATOM 649 O O . VAL A 1 83 ? 1.073 -1.091 -10.722 1.00 95.06 83 VAL A O 1
ATOM 652 N N . ILE A 1 84 ? 2.152 -0.428 -8.865 1.00 95.69 84 ILE A N 1
ATOM 653 C CA . ILE A 1 84 ? 0.989 -0.097 -8.048 1.00 95.69 84 ILE A CA 1
ATOM 654 C C . ILE A 1 84 ? 1.009 1.384 -7.690 1.00 95.69 84 ILE A C 1
ATOM 656 O O . ILE A 1 84 ? 1.919 1.880 -7.023 1.00 95.69 84 ILE A O 1
ATOM 660 N N . MET A 1 85 ? -0.059 2.080 -8.068 1.00 93.88 85 MET A N 1
ATOM 661 C CA . MET A 1 85 ? -0.279 3.453 -7.630 1.00 93.88 85 MET A CA 1
ATOM 662 C C . MET A 1 85 ? -0.815 3.484 -6.189 1.00 93.88 85 MET A C 1
ATOM 664 O O . MET A 1 85 ? -1.774 2.759 -5.888 1.00 93.88 85 MET A O 1
ATOM 668 N N . PRO A 1 86 ? -0.247 4.334 -5.313 1.00 94.31 86 PRO A N 1
ATOM 669 C CA . PRO A 1 86 ? -0.759 4.568 -3.971 1.00 94.31 86 PRO A CA 1
ATOM 670 C C . PRO A 1 86 ? -2.227 4.997 -3.962 1.00 94.31 86 PRO A C 1
ATOM 672 O O . PRO A 1 86 ? -2.690 5.748 -4.821 1.00 94.31 86 PRO A O 1
ATOM 675 N N . TYR A 1 87 ? -2.955 4.549 -2.947 1.00 94.62 87 TYR A N 1
ATOM 676 C CA . TYR A 1 87 ? -4.288 5.029 -2.630 1.00 94.62 87 TYR A CA 1
ATOM 677 C C . TYR A 1 87 ? -4.194 6.294 -1.775 1.00 94.62 87 TYR A C 1
ATOM 679 O O . TYR A 1 87 ? -3.579 6.292 -0.706 1.00 94.62 87 TYR A O 1
ATOM 687 N N . VAL A 1 88 ? -4.830 7.370 -2.236 1.00 92.56 88 VAL A N 1
ATOM 688 C CA . VAL A 1 88 ? -4.899 8.636 -1.501 1.00 92.56 88 VAL A CA 1
ATOM 689 C C . VAL A 1 88 ? -5.968 8.523 -0.420 1.00 92.56 88 VAL A C 1
ATOM 691 O O . VAL A 1 88 ? -7.154 8.379 -0.714 1.00 92.56 88 VAL A O 1
ATOM 694 N N . ILE A 1 89 ? -5.545 8.586 0.839 1.00 92.69 89 ILE A N 1
ATOM 695 C CA . ILE A 1 89 ? -6.460 8.585 1.980 1.00 92.69 89 ILE A CA 1
ATOM 696 C C . ILE A 1 89 ? -7.050 9.976 2.226 1.00 92.69 89 ILE A C 1
ATOM 698 O O . ILE A 1 89 ? -6.440 10.996 1.910 1.00 92.69 89 ILE A O 1
ATOM 702 N N . SER A 1 90 ? -8.247 10.019 2.810 1.00 94.19 90 SER A N 1
ATOM 703 C CA . SER A 1 90 ? -8.893 11.266 3.220 1.00 94.19 90 SER A CA 1
ATOM 704 C C . SER A 1 90 ? -8.552 11.617 4.669 1.00 94.19 90 SER A C 1
ATOM 706 O O . SER A 1 90 ? -8.227 10.738 5.467 1.00 94.19 90 SER A O 1
ATOM 708 N N . LYS A 1 91 ? -8.709 12.896 5.035 1.00 96.06 91 LYS A N 1
ATOM 709 C CA . LYS A 1 91 ? -8.600 13.339 6.434 1.00 96.06 91 LYS A CA 1
ATOM 710 C C . LYS A 1 91 ? -9.538 12.546 7.353 1.00 96.06 91 LYS A C 1
ATOM 712 O O . LYS A 1 91 ? -9.096 12.029 8.363 1.00 96.06 91 LYS A O 1
ATOM 717 N N . LYS A 1 92 ? -10.793 12.357 6.928 1.00 95.69 92 LYS A N 1
ATOM 718 C CA . LYS A 1 92 ? -11.788 11.562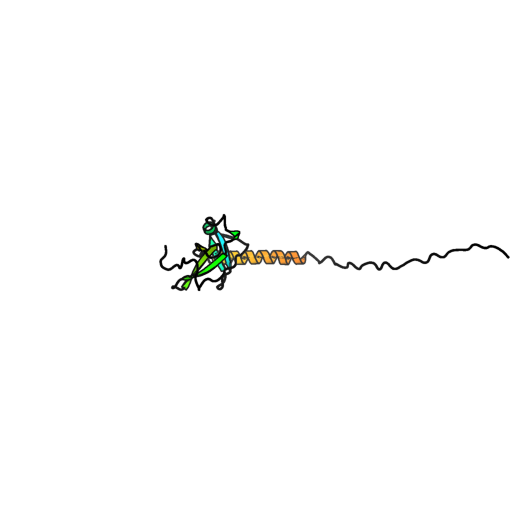 7.661 1.00 95.69 92 LYS A CA 1
ATOM 719 C C . LYS A 1 92 ? -11.282 10.152 7.997 1.00 95.69 92 LYS A C 1
ATOM 721 O O . LYS A 1 92 ? -11.464 9.699 9.114 1.00 95.69 92 LYS A O 1
ATOM 726 N N . PHE A 1 93 ? -10.640 9.475 7.043 1.00 95.38 93 PHE A N 1
ATOM 727 C CA . PHE A 1 93 ? -10.088 8.141 7.288 1.00 95.38 93 PHE A CA 1
ATOM 728 C C . PHE A 1 93 ? -8.955 8.164 8.322 1.00 95.38 93 PHE A C 1
ATOM 730 O O . PHE A 1 93 ? -8.865 7.264 9.149 1.00 95.38 93 PHE A O 1
ATOM 737 N N . ALA A 1 94 ? -8.098 9.188 8.291 1.00 95.06 94 ALA A N 1
ATOM 738 C CA . ALA A 1 94 ? -7.045 9.348 9.290 1.00 95.06 94 ALA A CA 1
ATOM 739 C C . ALA A 1 94 ? -7.626 9.598 10.692 1.00 95.06 94 ALA A C 1
ATOM 741 O O . ALA A 1 94 ? -7.205 8.934 11.636 1.00 95.06 94 ALA A O 1
ATOM 742 N N . ASP A 1 95 ? -8.630 10.473 10.801 1.00 97.00 95 ASP A N 1
ATOM 743 C CA . ASP A 1 95 ? -9.321 10.769 12.063 1.00 97.00 95 ASP A CA 1
ATOM 744 C C . ASP A 1 95 ? -9.979 9.490 12.645 1.00 97.00 95 ASP A C 1
ATOM 746 O O . ASP A 1 95 ? -9.878 9.211 13.838 1.00 97.00 95 ASP A O 1
ATOM 750 N N . GLU A 1 96 ? -10.592 8.652 11.797 1.00 95.19 96 GLU A N 1
ATOM 751 C CA . GLU A 1 96 ? -11.179 7.362 12.203 1.00 95.19 96 GLU A CA 1
ATOM 752 C C . GLU A 1 96 ? -10.127 6.351 12.698 1.00 95.19 96 GLU A C 1
ATOM 754 O O . GLU A 1 96 ? -10.378 5.613 13.653 1.00 95.19 96 GLU A O 1
ATOM 759 N N . LEU A 1 97 ? -8.941 6.308 12.077 1.00 94.62 97 LEU A N 1
ATOM 760 C CA . LEU A 1 97 ? -7.839 5.449 12.527 1.00 94.62 97 LEU A CA 1
ATOM 761 C C . LEU A 1 97 ? -7.265 5.896 13.875 1.00 94.62 97 LEU A C 1
ATOM 763 O O . LEU A 1 97 ? -6.891 5.048 14.691 1.00 94.62 97 LEU A O 1
ATOM 767 N N . GLU A 1 98 ? -7.178 7.206 14.104 1.00 96.31 98 GLU A N 1
ATOM 768 C CA . GLU A 1 98 ? -6.722 7.769 15.375 1.00 96.31 98 GLU A CA 1
ATOM 769 C C . GLU A 1 98 ? -7.677 7.396 16.513 1.00 96.31 98 GLU A C 1
ATOM 771 O O . GLU A 1 98 ? -7.232 6.847 17.525 1.00 96.31 98 GLU A O 1
ATOM 776 N N . GLU A 1 99 ? -8.983 7.588 16.309 1.00 97.50 99 GLU A N 1
ATOM 777 C CA . GLU A 1 99 ? -10.012 7.212 17.281 1.00 97.50 99 GLU A CA 1
ATOM 778 C C . GLU A 1 99 ? -9.993 5.703 17.568 1.00 97.50 99 GLU A C 1
ATOM 780 O O . GLU A 1 99 ? -9.982 5.282 18.726 1.00 97.50 99 GLU A O 1
ATOM 785 N N . LEU A 1 100 ? -9.898 4.862 16.531 1.00 95.25 100 LEU A N 1
ATOM 786 C CA . LEU A 1 100 ? -9.797 3.410 16.704 1.00 95.25 100 LEU A CA 1
ATOM 787 C C . LEU A 1 100 ? -8.563 3.019 17.533 1.00 95.25 100 LEU A C 1
ATOM 789 O O . LEU A 1 100 ? -8.658 2.207 18.456 1.00 95.25 100 LEU A O 1
ATOM 793 N N . SER A 1 101 ? -7.404 3.609 17.230 1.00 95.44 101 SER A N 1
ATOM 794 C CA . SER A 1 101 ? -6.172 3.385 17.992 1.00 95.44 101 SER A CA 1
ATOM 795 C C . SER A 1 101 ? -6.328 3.811 19.455 1.00 95.44 101 SER A C 1
ATOM 797 O O . SER A 1 101 ? -5.864 3.101 20.354 1.00 95.44 101 SER A O 1
ATOM 799 N N . TYR A 1 102 ? -6.981 4.949 19.707 1.00 97.56 102 TYR A N 1
ATOM 800 C CA . TYR A 1 102 ? -7.262 5.435 21.056 1.00 97.56 102 TYR A CA 1
ATOM 801 C C . TYR A 1 102 ? -8.117 4.436 21.846 1.00 97.56 102 TYR A C 1
ATOM 803 O O . TYR A 1 102 ? -7.713 4.023 22.936 1.00 97.56 102 TYR A O 1
ATOM 811 N N . GLN A 1 103 ? -9.232 3.973 21.275 1.00 96.50 103 GLN A N 1
ATOM 812 C CA . GLN A 1 103 ? -10.144 3.032 21.933 1.00 96.50 103 GLN A CA 1
ATOM 813 C C . GLN A 1 103 ? -9.468 1.692 22.257 1.00 96.50 103 GLN A C 1
ATOM 815 O O . GLN A 1 103 ? -9.598 1.187 23.374 1.00 96.50 103 GLN A O 1
ATOM 820 N N . CYS A 1 104 ? -8.668 1.143 21.333 1.00 95.44 104 CYS A N 1
ATOM 821 C CA . CYS A 1 104 ? -7.908 -0.086 21.583 1.00 95.44 104 CYS A CA 1
ATOM 822 C C . CYS A 1 104 ? -6.956 0.059 22.780 1.00 95.44 104 CYS A C 1
ATOM 824 O O . CYS A 1 104 ? -6.909 -0.812 23.649 1.00 95.44 104 CYS A O 1
ATOM 826 N N . ARG A 1 105 ? -6.212 1.170 22.861 1.00 96.75 105 ARG A N 1
ATOM 827 C CA . ARG A 1 105 ? -5.300 1.430 23.988 1.00 96.75 105 ARG A CA 1
ATOM 828 C C . ARG A 1 105 ? -6.055 1.657 25.290 1.00 96.75 105 ARG A C 1
ATOM 830 O O . ARG A 1 105 ? -5.636 1.146 26.324 1.00 96.75 105 ARG A O 1
ATOM 837 N N . HIS A 1 106 ? -7.160 2.398 25.240 1.00 96.00 106 HIS A N 1
ATOM 838 C CA . HIS A 1 106 ? -7.997 2.642 26.408 1.00 96.00 106 HIS A CA 1
ATOM 839 C C . HIS A 1 106 ? -8.500 1.325 27.013 1.00 96.00 106 HIS A C 1
ATOM 841 O O . HIS A 1 106 ? -8.364 1.116 28.220 1.00 96.00 106 HIS A O 1
ATOM 847 N N . PHE A 1 107 ? -8.990 0.409 26.173 1.00 94.56 107 PHE A N 1
ATOM 848 C CA . PHE A 1 107 ? -9.441 -0.917 26.593 1.00 94.56 107 PHE A CA 1
ATOM 849 C C . PHE A 1 107 ? -8.316 -1.767 27.207 1.00 94.56 107 PHE A C 1
ATOM 851 O O . PHE A 1 107 ? -8.508 -2.389 28.252 1.00 94.56 107 PHE A O 1
ATOM 858 N N . LEU A 1 108 ? -7.124 -1.783 26.598 1.00 94.25 108 LEU A N 1
ATOM 859 C CA . LEU A 1 108 ? -5.984 -2.535 27.135 1.00 94.25 108 LEU A CA 1
ATOM 860 C C . LEU A 1 108 ? -5.542 -2.004 28.504 1.00 94.25 108 LEU A C 1
ATOM 862 O O . LEU A 1 108 ? -5.358 -2.792 29.429 1.00 94.25 108 LEU A O 1
ATOM 866 N N . ASN A 1 109 ? -5.444 -0.682 28.649 1.00 93.12 109 ASN A N 1
ATOM 867 C CA . ASN A 1 109 ? -5.003 -0.039 29.887 1.00 93.12 109 ASN A CA 1
ATOM 868 C C . ASN A 1 109 ? -6.010 -0.210 31.033 1.00 93.12 109 ASN A C 1
ATOM 870 O O . ASN A 1 109 ? -5.619 -0.368 32.190 1.00 93.12 109 ASN A O 1
ATOM 874 N N . THR A 1 110 ? -7.310 -0.192 30.727 1.00 86.94 110 THR A N 1
ATOM 875 C CA . THR A 1 110 ? -8.344 -0.476 31.731 1.00 86.94 110 THR A CA 1
ATOM 876 C C . THR A 1 110 ? -8.324 -1.941 32.143 1.00 86.94 110 THR A C 1
ATOM 878 O O . THR A 1 110 ? -8.452 -2.219 33.327 1.00 86.94 110 THR A O 1
A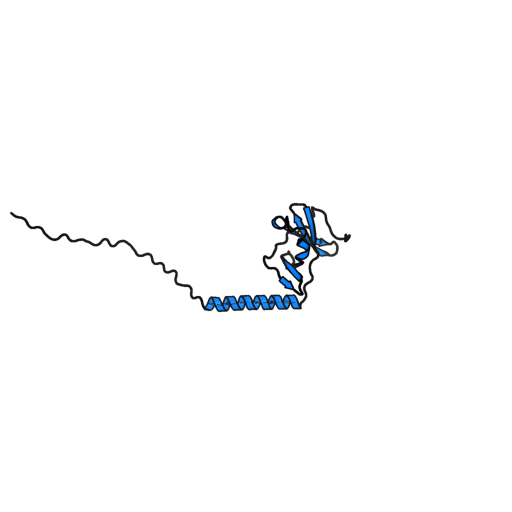TOM 881 N N . ARG A 1 111 ? -8.080 -2.883 31.222 1.00 72.81 111 ARG A N 1
ATOM 882 C CA . ARG A 1 111 ? -7.989 -4.314 31.550 1.00 72.81 111 ARG A CA 1
ATOM 883 C C . ARG A 1 111 ? -6.738 -4.674 32.356 1.00 72.81 111 ARG A C 1
ATOM 885 O O . ARG A 1 111 ? -6.850 -5.463 33.290 1.00 72.81 111 ARG A O 1
ATOM 892 N N . SER A 1 112 ? -5.580 -4.083 32.054 1.00 59.28 112 SER A N 1
ATOM 893 C CA . SER A 1 112 ? -4.346 -4.302 32.828 1.00 59.28 112 SER A CA 1
ATOM 894 C C . SER A 1 112 ? -4.453 -3.842 34.285 1.00 59.28 112 SER A C 1
ATOM 896 O O . SER A 1 112 ? -3.716 -4.337 35.126 1.00 59.28 112 SER A O 1
ATOM 898 N N . ALA A 1 113 ? -5.389 -2.941 34.605 1.00 57.53 113 ALA A N 1
ATOM 899 C CA . ALA A 1 113 ? -5.666 -2.539 35.984 1.00 57.53 113 ALA A CA 1
ATOM 900 C C . ALA A 1 113 ? -6.450 -3.596 36.795 1.00 57.53 113 ALA A C 1
ATOM 902 O O . ALA A 1 113 ? -6.493 -3.500 38.018 1.00 57.53 113 ALA A O 1
ATOM 903 N N . PHE A 1 114 ? -7.058 -4.600 36.144 1.00 55.31 114 PHE A N 1
ATOM 904 C CA . PHE A 1 114 ? -7.852 -5.652 36.803 1.00 55.31 114 PHE A CA 1
ATOM 905 C C . PHE A 1 114 ? -7.135 -7.004 36.921 1.00 55.31 114 PHE A C 1
ATOM 907 O O . PHE A 1 114 ? -7.626 -7.891 37.613 1.00 55.31 114 PHE A O 1
ATOM 914 N N . THR A 1 115 ? -5.982 -7.179 36.277 1.00 49.75 115 THR A N 1
ATOM 915 C CA . THR A 1 115 ? -5.118 -8.350 36.469 1.00 49.75 115 THR A CA 1
ATOM 916 C C . THR A 1 115 ? -3.962 -7.968 37.381 1.00 49.75 115 THR A C 1
ATOM 918 O O . THR A 1 115 ? -2.911 -7.533 36.916 1.00 49.75 115 THR A O 1
ATOM 921 N N . THR A 1 116 ? -4.166 -8.112 38.691 1.00 48.00 116 THR A N 1
ATOM 922 C CA . THR A 1 116 ? -3.066 -8.222 39.656 1.00 48.00 116 THR A CA 1
ATOM 923 C C . THR A 1 116 ? -2.151 -9.362 39.192 1.00 48.00 116 THR A C 1
ATOM 925 O O . THR A 1 116 ? -2.681 -10.419 38.837 1.00 48.00 116 THR A O 1
ATOM 928 N N . PRO A 1 117 ? -0.818 -9.185 39.140 1.00 45.28 117 PRO A N 1
ATOM 929 C CA . PRO A 1 117 ? 0.070 -10.301 38.860 1.00 45.28 117 PRO A CA 1
ATOM 930 C C . PRO A 1 117 ? -0.142 -11.324 39.975 1.00 45.28 117 PRO A C 1
ATOM 932 O O . PRO A 1 117 ? 0.014 -11.000 41.153 1.00 45.28 117 PRO A O 1
ATOM 935 N N . ALA A 1 118 ? -0.590 -12.525 39.612 1.00 44.09 118 ALA A N 1
ATOM 936 C CA . ALA A 1 118 ? -0.501 -13.656 40.516 1.00 44.09 118 ALA A CA 1
ATOM 937 C C . ALA A 1 118 ? 0.978 -13.773 40.892 1.00 44.09 118 ALA A C 1
ATOM 939 O O . ALA A 1 118 ? 1.827 -13.825 40.004 1.00 44.09 118 ALA A O 1
ATOM 940 N N . ALA A 1 119 ? 1.264 -13.676 42.187 1.00 48.66 119 ALA A N 1
ATOM 941 C CA . ALA A 1 119 ? 2.599 -13.825 42.725 1.00 48.66 119 ALA A CA 1
ATOM 942 C C . ALA A 1 119 ? 3.174 -15.160 42.238 1.00 48.66 119 ALA A C 1
ATOM 944 O O . ALA A 1 119 ? 2.678 -16.221 42.611 1.00 48.66 119 ALA A O 1
ATOM 945 N N . GLU A 1 120 ? 4.193 -15.095 41.387 1.00 52.34 120 GLU A N 1
ATOM 946 C CA . GLU A 1 120 ? 5.144 -16.186 41.210 1.00 52.34 120 GLU A CA 1
ATOM 947 C C . GLU A 1 120 ? 6.092 -16.146 42.420 1.00 52.34 120 GLU A C 1
ATOM 949 O O . GLU A 1 120 ? 7.246 -15.758 42.298 1.00 52.34 120 GLU A O 1
ATOM 954 N N . ASP A 1 121 ? 5.573 -16.475 43.606 1.00 50.94 121 ASP A N 1
ATOM 955 C CA . ASP A 1 121 ? 6.391 -16.897 44.746 1.00 50.94 121 ASP A CA 1
ATOM 956 C C . ASP A 1 121 ? 6.290 -18.426 44.811 1.00 50.94 121 ASP A C 1
ATOM 958 O O . ASP A 1 121 ? 5.576 -19.002 45.629 1.00 50.94 121 ASP A O 1
ATOM 962 N N . GLU A 1 122 ? 6.971 -19.094 43.881 1.00 48.50 122 GLU A N 1
ATOM 963 C CA . GLU A 1 122 ? 7.361 -20.493 44.064 1.00 48.50 122 GLU A CA 1
ATOM 964 C C . GLU A 1 122 ? 8.608 -20.477 44.969 1.00 48.50 122 GLU A C 1
ATOM 966 O O . GLU A 1 122 ? 9.744 -20.527 44.497 1.00 48.50 122 GLU A O 1
ATOM 971 N N . GLU A 1 123 ? 8.413 -20.320 46.284 1.00 50.09 123 GLU A N 1
ATOM 972 C CA . GLU A 1 123 ? 9.428 -20.747 47.252 1.00 50.09 123 GLU A CA 1
ATOM 973 C C . GLU A 1 123 ? 9.485 -22.279 47.201 1.00 50.09 123 GLU A C 1
ATOM 975 O O . GLU A 1 123 ? 8.553 -22.962 47.630 1.00 50.09 123 GLU A O 1
ATOM 980 N N . GLU A 1 124 ? 10.568 -22.828 46.646 1.00 48.28 124 GLU A N 1
ATOM 981 C CA . GLU A 1 124 ? 10.829 -24.265 46.722 1.00 48.28 124 GLU A CA 1
ATOM 982 C C . GLU A 1 124 ? 10.924 -24.709 48.194 1.00 48.28 124 GLU A C 1
ATOM 984 O O . GLU A 1 124 ? 11.640 -24.078 48.980 1.00 48.28 124 GLU A O 1
ATOM 989 N N . PRO A 1 125 ? 10.242 -25.794 48.606 1.00 41.31 125 PRO A N 1
ATOM 990 C CA . PRO A 1 125 ? 10.406 -26.324 49.947 1.00 41.31 125 PRO A CA 1
ATOM 991 C C . PRO A 1 125 ? 11.770 -27.016 50.074 1.00 41.31 125 PRO A C 1
ATOM 993 O O . PRO A 1 125 ? 12.098 -27.930 49.321 1.00 41.31 125 PRO A O 1
ATOM 996 N N . ASP A 1 126 ? 12.551 -26.579 51.062 1.00 45.41 126 ASP A N 1
ATOM 997 C CA . ASP A 1 126 ? 13.828 -27.166 51.480 1.00 45.41 126 ASP A CA 1
ATOM 998 C C . ASP A 1 126 ? 13.614 -28.599 52.013 1.00 45.41 126 ASP A C 1
ATOM 1000 O O . ASP A 1 126 ? 13.291 -28.823 53.184 1.00 45.41 126 ASP A O 1
ATOM 1004 N N . GLU A 1 127 ? 13.752 -29.595 51.134 1.00 48.84 127 GLU A N 1
ATOM 1005 C CA . GLU A 1 127 ? 13.755 -31.016 51.490 1.00 48.84 127 GLU A CA 1
ATOM 1006 C C . GLU A 1 127 ? 15.104 -31.425 52.103 1.00 48.84 127 GLU A C 1
ATOM 1008 O O . GLU A 1 127 ? 15.896 -32.154 51.508 1.00 48.84 127 GLU A O 1
ATOM 1013 N N . ASN A 1 128 ? 15.379 -30.984 53.332 1.00 47.91 128 ASN A N 1
ATOM 1014 C CA . ASN A 1 128 ? 16.409 -31.612 54.160 1.00 47.91 128 ASN A CA 1
ATOM 1015 C C . ASN A 1 128 ? 16.076 -31.551 55.659 1.00 47.91 128 ASN A C 1
ATOM 1017 O O . ASN A 1 128 ? 16.790 -30.975 56.478 1.00 47.91 128 ASN A O 1
ATOM 1021 N N . GLN A 1 129 ? 14.998 -32.235 56.044 1.00 48.03 129 GLN A N 1
ATOM 1022 C CA . GLN A 1 129 ? 14.813 -32.716 57.414 1.00 48.03 129 GLN A CA 1
ATOM 1023 C C . GLN A 1 129 ? 14.650 -34.237 57.402 1.00 48.03 129 GLN A C 1
ATOM 1025 O O . GLN A 1 129 ? 13.544 -34.768 57.395 1.00 48.03 129 GLN A O 1
ATOM 1030 N N . THR A 1 130 ? 15.775 -34.959 57.415 1.00 39.75 130 THR A N 1
ATOM 1031 C CA . THR A 1 130 ? 15.764 -36.356 57.866 1.00 39.75 130 THR A CA 1
ATOM 1032 C C . THR A 1 130 ? 15.634 -36.353 59.385 1.00 39.75 130 THR A C 1
ATOM 1034 O O . THR A 1 130 ? 16.531 -35.932 60.113 1.00 39.75 130 THR A O 1
ATOM 1037 N N . THR A 1 131 ? 14.473 -36.803 59.841 1.00 43.47 131 THR A N 1
ATOM 1038 C CA . THR A 1 131 ? 14.107 -37.043 61.232 1.00 43.47 131 THR A CA 1
ATOM 1039 C C . THR A 1 131 ? 14.967 -38.150 61.847 1.00 43.47 131 THR A C 1
ATOM 1041 O O . THR A 1 131 ? 15.026 -39.261 61.317 1.00 43.47 131 THR A O 1
ATOM 1044 N N . THR A 1 132 ? 15.585 -37.855 62.992 1.00 43.22 132 THR A N 1
ATOM 1045 C CA . THR A 1 132 ? 16.135 -38.830 63.945 1.00 43.22 132 THR A CA 1
ATOM 1046 C C . THR A 1 132 ? 15.079 -39.880 64.295 1.00 43.22 132 THR A C 1
ATOM 1048 O O . THR A 1 132 ? 14.002 -39.535 64.775 1.00 43.22 132 THR A O 1
ATOM 1051 N N . PHE A 1 133 ? 15.399 -41.156 64.076 1.00 38.12 133 PHE A N 1
ATOM 1052 C CA . PHE A 1 133 ? 14.715 -42.278 64.715 1.00 38.12 133 PHE A CA 1
ATOM 1053 C C . PHE A 1 133 ? 15.581 -42.752 65.882 1.00 38.12 133 PHE A C 1
ATOM 1055 O O . PHE A 1 133 ? 16.636 -43.351 65.677 1.00 38.12 133 PHE A O 1
ATOM 1062 N N . ASP A 1 134 ? 15.129 -42.454 67.098 1.00 44.41 134 ASP A N 1
ATOM 1063 C CA . ASP A 1 134 ? 15.646 -43.036 68.332 1.00 44.41 134 ASP A CA 1
ATOM 1064 C C . ASP A 1 134 ? 15.262 -44.523 68.389 1.00 44.41 134 ASP A C 1
ATOM 1066 O O . ASP A 1 134 ? 14.085 -44.882 68.318 1.00 44.41 134 ASP A O 1
ATOM 1070 N N . ALA A 1 135 ? 16.265 -45.398 68.491 1.00 43.59 135 ALA A N 1
ATOM 1071 C CA . ALA A 1 135 ? 16.076 -46.819 68.754 1.00 43.59 135 ALA A CA 1
ATOM 1072 C C . ALA A 1 135 ? 16.095 -47.050 70.270 1.00 43.59 135 ALA A C 1
ATOM 1074 O O . ALA A 1 135 ? 17.137 -46.951 70.919 1.00 43.59 135 ALA A O 1
ATOM 1075 N N . GLU A 1 136 ? 14.921 -47.338 70.825 1.00 44.06 136 GLU A N 1
ATOM 1076 C CA . GLU A 1 136 ? 14.729 -47.724 72.218 1.00 44.06 136 GLU A CA 1
ATOM 1077 C C . GLU A 1 136 ? 15.142 -49.194 72.443 1.00 44.06 136 GLU A C 1
ATOM 1079 O O . GLU A 1 136 ? 14.738 -50.090 71.706 1.00 44.06 136 GLU A O 1
ATOM 1084 N N . ALA A 1 137 ? 15.990 -49.372 73.460 1.00 44.50 137 ALA A N 1
ATOM 1085 C CA . ALA A 1 137 ? 16.238 -50.521 74.337 1.00 44.50 137 ALA A CA 1
ATOM 1086 C C . ALA A 1 137 ? 16.005 -51.971 73.848 1.00 44.50 137 ALA A C 1
ATOM 1088 O O . ALA A 1 137 ? 14.885 -52.423 73.624 1.00 44.50 137 ALA A O 1
ATOM 1089 N N . ALA A 1 138 ? 17.076 -52.766 73.949 1.00 45.19 138 ALA A N 1
ATOM 1090 C CA . ALA A 1 138 ? 16.997 -54.147 74.422 1.00 45.19 138 ALA A CA 1
ATOM 1091 C C . ALA A 1 138 ? 18.078 -54.360 75.498 1.00 45.19 138 ALA A C 1
ATOM 1093 O O . ALA A 1 138 ? 19.273 -54.291 75.211 1.00 45.19 138 ALA A O 1
ATOM 1094 N N . GLU A 1 139 ? 17.633 -54.557 76.740 1.00 46.94 139 GLU A N 1
ATOM 1095 C CA . GLU A 1 139 ? 18.400 -55.205 77.807 1.00 46.94 139 GLU A CA 1
ATOM 1096 C C . GLU A 1 139 ? 18.770 -56.630 77.375 1.00 46.94 139 GLU A C 1
ATOM 1098 O O . GLU A 1 139 ? 17.890 -57.363 76.928 1.00 46.94 139 GLU A O 1
ATOM 1103 N N . ASP A 1 140 ? 20.021 -57.048 77.593 1.00 43.59 140 ASP A N 1
ATOM 1104 C CA . ASP A 1 140 ? 20.259 -58.358 78.207 1.00 43.59 140 ASP A CA 1
ATOM 1105 C C . ASP A 1 140 ? 21.642 -58.460 78.888 1.00 43.59 140 ASP A C 1
ATOM 1107 O O . ASP A 1 140 ? 22.680 -58.214 78.276 1.00 43.59 140 ASP A O 1
ATOM 1111 N N . THR A 1 141 ? 21.572 -58.773 80.187 1.00 42.72 141 THR A N 1
ATOM 1112 C CA . THR A 1 141 ? 22.472 -59.563 81.057 1.00 42.72 141 THR A CA 1
ATOM 1113 C C . THR A 1 141 ? 24.009 -59.529 80.916 1.00 42.72 141 THR A C 1
ATOM 1115 O O . THR A 1 141 ? 24.578 -60.096 79.991 1.00 42.72 141 THR A O 1
ATOM 1118 N N . GLU A 1 142 ? 24.684 -59.057 81.979 1.00 40.69 142 GLU A N 1
ATOM 1119 C CA . GLU A 1 142 ? 25.410 -59.915 82.953 1.00 40.69 142 GLU A CA 1
ATOM 1120 C C . GLU A 1 142 ? 25.589 -59.218 84.316 1.00 40.69 142 GLU A C 1
ATOM 1122 O O . GLU A 1 142 ? 25.909 -58.007 84.337 1.00 40.69 142 GLU A O 1
#

pLDDT: mean 82.85, std 19.78, range [38.12, 97.56]

Foldseek 3Di:
DPPQDDQDLDDPQWAWKAWDPDWDADPNFIWTWIQGPVGIWIFGCVQCVVVVVPQVQWTKTWGATPVGDIWIFIDRVSHGPDTTHTDDDDPVVVVVVVVVVVVVVVVVVVVVVVDDPPDPPPPDDPPDDDDDDDDDDDDDDD

Secondary structure (DSSP, 8-state):
--TT----S--TT-EEEEEPS--EEETTEEEEEEEETTEEEEEEGGGGGGGGGGGGGEEEEEEE-TTS-EEEEEEETTEEEEEEPPB---HHHHHHHHHHHHHHHHHHHHHHTT-PPP------------------------

Radius of gyration: 31.99 Å; chains: 1; bounding box: 41×74×103 Å

Sequence (142 aa):
MPEHLNVEDVAACDKLVREYETTFINGGLRLKPLKTNNGVTFIRSLYLSPLEDVIDMVQFYERTTPQGGSYIVAKAGFLTAVVIMPYVISKKFADELEELSYQCRHFLNTRSAFTTPAAEDEEEPDENQTTTFDAEAAEDTE